Protein AF-A0A1B6FKD1-F1 (afdb_monomer_lite)

Sequence (137 aa):
LDMRKGMDVAWDLHGQYSTDIYTQEAVKLIRTHNTSRPLFLYLSHTAVHSGNPYNPLPAPDKDVAAFTNIEDFNRRKFAAMLSKLDGSVGQVMKALQDTGMVKNSIVIFTTDNGGPAAGFNLNAASNWPLRGVKNTL

Foldseek 3Di:
DPDDDVPHDPPVCPPPDQLVVLLVVLLVCLLPPDPVDDDDDDRDGPPPAQDDPVGGLDAPVVLLVVPPVDPDSLVSSNVSSVVSNVVSVVSNCVSCVVSVNNVPDDDDDDDPDFAQDPCRSNHHDDPPPDDDHPPDD

Radius of gyration: 16.83 Å; chains: 1; bounding box: 41×36×42 Å

InterPro domains:
  IPR000917 Sulfatase, N-terminal [PF00884] (15-118)
  IPR017850 Alkaline-phosphatase-like, core domain superfamily [G3DSA:3.40.720.10] (1-137)
  IPR017850 Alkaline-phosphatase-like, core domain superfamily [SSF53649] (3-136)
  IPR047115 Arylsulfatase B [PTHR10342] (1-137)

Organism: NCBI:txid1464854

Secondary structure (DSSP, 8-state):
---EETTEE-GGGTTS-HHHHHHHHHHHHHHH--TTS---------TTS--BTTBSS---HHHHTT-TT-SSHHHHHHHHHHHHHHHHHHHHHHHHHHTTGGGG-------SS---BTTGGG--B--TTSS--TT--

Structure (mmCIF, N/CA/C/O backbone):
data_AF-A0A1B6FKD1-F1
#
_entry.id   AF-A0A1B6FKD1-F1
#
loop_
_atom_site.group_PDB
_atom_site.id
_atom_site.type_symbol
_atom_site.label_atom_id
_atom_site.label_alt_id
_atom_site.label_comp_id
_atom_site.label_asym_id
_atom_site.label_entity_id
_atom_site.label_seq_id
_atom_site.pdbx_PDB_ins_code
_atom_site.Cartn_x
_atom_site.Cartn_y
_atom_site.Cartn_z
_atom_site.occupancy
_atom_site.B_iso_or_equiv
_atom_site.auth_seq_id
_atom_site.auth_comp_id
_atom_site.auth_asym_id
_atom_site.auth_atom_id
_atom_site.pdbx_PDB_model_num
ATOM 1 N N . LEU A 1 1 ? 17.154 -1.328 12.200 1.00 58.44 1 LEU A N 1
ATOM 2 C CA . LEU A 1 1 ? 15.704 -1.286 11.909 1.00 58.44 1 LEU A CA 1
ATOM 3 C C . LEU A 1 1 ? 15.116 -0.138 12.714 1.00 58.44 1 LEU A C 1
ATOM 5 O O . LEU A 1 1 ? 15.380 -0.094 13.905 1.00 58.44 1 LEU A O 1
ATOM 9 N N . ASP A 1 2 ? 14.387 0.778 12.076 1.00 81.00 2 ASP A N 1
ATOM 10 C CA . ASP A 1 2 ? 13.784 1.966 12.720 1.00 81.00 2 ASP A CA 1
ATOM 11 C C . ASP A 1 2 ? 12.258 1.814 12.913 1.00 81.00 2 ASP A C 1
ATOM 13 O O . ASP A 1 2 ? 11.504 2.779 12.936 1.00 81.00 2 ASP A O 1
ATOM 17 N N . MET A 1 3 ? 11.764 0.573 12.995 1.00 91.25 3 MET A N 1
ATOM 18 C CA . MET A 1 3 ? 10.343 0.314 13.238 1.00 91.25 3 MET A CA 1
ATOM 19 C C . MET A 1 3 ? 10.070 0.288 14.743 1.00 91.25 3 MET A C 1
ATOM 21 O O . MET A 1 3 ? 10.775 -0.387 15.499 1.00 91.25 3 MET A O 1
ATOM 25 N N . ARG A 1 4 ? 9.039 1.018 15.176 1.00 93.38 4 ARG A N 1
ATOM 26 C CA . ARG A 1 4 ? 8.682 1.184 16.588 1.00 93.38 4 ARG A CA 1
ATOM 27 C C . ARG A 1 4 ? 7.198 0.948 16.839 1.00 93.38 4 ARG A C 1
ATOM 29 O O . ARG A 1 4 ? 6.367 1.236 15.980 1.00 93.38 4 ARG A O 1
ATOM 36 N N . LYS A 1 5 ? 6.882 0.477 18.044 1.00 92.38 5 LYS A N 1
ATOM 37 C CA . LYS A 1 5 ? 5.536 0.491 18.633 1.00 92.38 5 LYS A CA 1
ATOM 38 C C . LYS A 1 5 ? 5.573 1.466 19.807 1.00 92.38 5 LYS A C 1
ATOM 40 O O . LYS A 1 5 ? 6.184 1.184 20.831 1.00 92.38 5 LYS A O 1
ATOM 45 N N . GLY A 1 6 ? 4.970 2.643 19.640 1.00 91.50 6 GLY A N 1
ATOM 46 C CA . GLY A 1 6 ? 5.169 3.742 20.587 1.00 91.50 6 GLY A CA 1
ATOM 47 C C . GLY A 1 6 ? 6.641 4.164 20.625 1.00 91.50 6 GLY A C 1
ATOM 48 O O . GLY A 1 6 ? 7.223 4.462 19.583 1.00 91.50 6 GLY A O 1
ATOM 49 N N . MET A 1 7 ? 7.241 4.168 21.814 1.00 94.06 7 MET A N 1
ATOM 50 C CA . MET A 1 7 ? 8.656 4.523 21.998 1.00 94.06 7 MET A CA 1
ATOM 51 C C . MET A 1 7 ? 9.601 3.317 21.902 1.00 94.06 7 MET A C 1
ATOM 53 O O . MET A 1 7 ? 10.816 3.501 21.812 1.00 94.06 7 MET A O 1
ATOM 57 N N . ASP A 1 8 ? 9.058 2.099 21.871 1.00 94.38 8 ASP A N 1
ATOM 58 C CA . ASP A 1 8 ? 9.839 0.869 21.899 1.00 94.38 8 ASP A CA 1
ATOM 59 C C . ASP A 1 8 ? 10.180 0.384 20.494 1.00 94.38 8 ASP A C 1
ATOM 61 O O . ASP A 1 8 ? 9.365 0.433 19.567 1.00 94.38 8 ASP A O 1
ATOM 65 N N . VAL A 1 9 ? 11.402 -0.121 20.334 1.00 94.88 9 VAL A N 1
ATOM 66 C CA . VAL A 1 9 ? 11.834 -0.752 19.084 1.00 94.88 9 VAL A CA 1
ATOM 67 C C . VAL A 1 9 ? 11.115 -2.089 18.919 1.00 94.88 9 VAL A C 1
ATOM 69 O O . VAL A 1 9 ? 11.171 -2.950 19.796 1.00 94.88 9 VAL A O 1
ATOM 72 N N . ALA A 1 10 ? 10.463 -2.279 17.773 1.00 94.62 10 ALA A N 1
ATOM 73 C CA . ALA A 1 10 ? 9.654 -3.460 17.490 1.00 94.62 10 ALA A CA 1
ATOM 74 C C . ALA A 1 10 ? 10.498 -4.583 16.861 1.00 94.62 10 ALA A C 1
ATOM 76 O O . ALA A 1 10 ? 10.406 -4.870 15.665 1.00 94.62 10 ALA A O 1
ATOM 77 N N . TRP A 1 11 ? 11.376 -5.196 17.660 1.00 93.06 11 TRP A N 1
ATOM 78 C CA . TRP A 1 11 ? 12.260 -6.283 17.210 1.00 93.06 11 TRP A CA 1
ATOM 79 C C . TRP A 1 11 ? 11.500 -7.530 16.737 1.00 93.06 11 TRP A C 1
ATOM 81 O O . TRP A 1 11 ? 11.968 -8.229 15.840 1.00 93.06 11 TRP A O 1
ATOM 91 N N . ASP A 1 12 ? 10.315 -7.771 17.301 1.00 93.94 12 ASP A N 1
ATOM 92 C CA . ASP A 1 12 ? 9.387 -8.855 16.953 1.00 93.94 12 ASP A CA 1
ATOM 93 C C . ASP A 1 12 ? 8.916 -8.804 15.491 1.00 93.94 12 ASP A C 1
ATOM 95 O O . ASP A 1 12 ? 8.501 -9.813 14.922 1.00 93.94 12 ASP A O 1
ATOM 99 N N . LEU A 1 13 ? 9.001 -7.630 14.867 1.00 94.06 13 LEU A N 1
ATOM 100 C CA . LEU A 1 13 ? 8.535 -7.389 13.507 1.00 94.06 13 LEU A CA 1
ATOM 101 C C . LEU A 1 13 ? 9.607 -7.598 12.430 1.00 94.06 13 LEU A C 1
ATOM 103 O O . LEU A 1 13 ? 9.324 -7.468 11.236 1.00 94.06 13 LEU A O 1
ATOM 107 N N . HIS A 1 14 ? 10.844 -7.916 12.812 1.00 92.06 14 HIS A N 1
ATOM 108 C CA . HIS A 1 14 ? 11.924 -8.105 11.850 1.00 92.06 14 HIS A CA 1
ATOM 109 C C . HIS A 1 14 ? 11.606 -9.239 10.856 1.00 92.06 14 HIS A C 1
ATOM 111 O O . HIS A 1 14 ? 11.211 -10.337 11.238 1.00 92.06 14 HIS A O 1
ATOM 117 N N . GLY A 1 15 ? 11.783 -8.960 9.561 1.00 91.06 15 GLY A N 1
ATOM 118 C CA . GLY A 1 15 ? 11.578 -9.918 8.470 1.00 91.06 15 GLY A CA 1
ATOM 119 C C . GLY A 1 15 ? 10.131 -10.007 7.985 1.00 91.06 15 GLY A C 1
ATOM 120 O O . GLY A 1 15 ? 9.870 -10.631 6.960 1.00 91.06 15 GLY A O 1
ATOM 121 N N . GLN A 1 16 ? 9.195 -9.353 8.674 1.00 94.00 16 GLN A N 1
ATOM 122 C CA . GLN A 1 16 ? 7.795 -9.315 8.271 1.00 94.00 16 GLN A CA 1
ATOM 123 C C . GLN A 1 16 ? 7.538 -8.228 7.215 1.00 94.00 16 GLN A C 1
ATOM 125 O O . GLN A 1 16 ? 8.238 -7.214 7.131 1.00 94.00 16 GLN A O 1
ATOM 130 N N . TYR A 1 17 ? 6.513 -8.434 6.387 1.00 95.62 17 TYR A N 1
ATOM 131 C CA . TYR A 1 17 ? 6.178 -7.505 5.312 1.00 95.62 17 TYR A CA 1
ATOM 132 C C . TYR A 1 17 ? 5.498 -6.249 5.865 1.00 95.62 17 TYR A C 1
ATOM 134 O O . TYR A 1 17 ? 4.396 -6.320 6.402 1.00 95.62 17 TYR A O 1
ATOM 142 N N . SER A 1 18 ? 6.136 -5.085 5.709 1.00 95.50 18 SER A N 1
ATOM 143 C CA . SER A 1 18 ? 5.676 -3.821 6.317 1.00 95.50 18 SER A CA 1
ATOM 144 C C . SER A 1 18 ? 4.222 -3.453 6.015 1.00 95.50 18 SER A C 1
ATOM 146 O O . SER A 1 18 ? 3.528 -2.969 6.905 1.00 95.50 18 SER A O 1
ATOM 148 N N . THR A 1 19 ? 3.731 -3.736 4.804 1.00 97.56 19 THR A N 1
ATOM 149 C CA . THR A 1 19 ? 2.319 -3.496 4.467 1.00 97.56 19 THR A CA 1
ATOM 150 C C . THR A 1 19 ? 1.398 -4.308 5.369 1.00 97.56 19 THR A C 1
ATOM 152 O O . THR A 1 19 ? 0.486 -3.728 5.942 1.00 97.56 19 THR A O 1
ATOM 155 N N . ASP A 1 20 ? 1.692 -5.595 5.577 1.00 97.94 20 ASP A N 1
ATOM 156 C CA . ASP A 1 20 ? 0.870 -6.481 6.408 1.00 97.94 20 ASP A CA 1
ATOM 157 C C . ASP A 1 20 ? 0.898 -6.055 7.881 1.00 97.94 20 ASP A C 1
ATOM 159 O O . ASP A 1 20 ? -0.141 -6.064 8.538 1.00 97.94 20 ASP A O 1
ATOM 163 N N . ILE A 1 21 ? 2.058 -5.621 8.383 1.00 97.38 21 ILE A N 1
ATOM 164 C CA . ILE A 1 21 ? 2.202 -5.077 9.742 1.00 97.38 21 ILE A CA 1
ATOM 165 C C . ILE A 1 21 ? 1.292 -3.858 9.923 1.00 97.38 21 ILE A C 1
ATOM 167 O O . ILE A 1 21 ? 0.496 -3.806 10.860 1.00 97.38 21 ILE A O 1
ATOM 171 N N . TYR A 1 22 ? 1.393 -2.874 9.023 1.00 97.94 22 TYR A N 1
ATOM 172 C CA . TYR A 1 22 ? 0.600 -1.649 9.109 1.00 97.94 22 TYR A CA 1
ATOM 173 C C . TYR A 1 22 ? -0.899 -1.935 9.004 1.00 97.94 22 TYR A C 1
ATOM 175 O O . TYR A 1 22 ? -1.679 -1.368 9.768 1.00 97.94 22 TYR A O 1
ATOM 183 N N . THR A 1 23 ? -1.303 -2.855 8.121 1.00 98.69 23 THR A N 1
ATOM 184 C CA . THR A 1 23 ? -2.698 -3.300 8.020 1.00 98.69 23 THR A CA 1
ATOM 185 C C . THR A 1 23 ? -3.188 -3.898 9.333 1.00 98.69 23 THR A C 1
ATOM 187 O O . THR A 1 23 ? -4.253 -3.523 9.818 1.00 98.69 23 THR A O 1
ATOM 190 N N . GLN A 1 24 ? -2.423 -4.821 9.921 1.00 98.44 24 GLN A N 1
ATOM 191 C CA . GLN A 1 24 ? -2.814 -5.516 11.146 1.00 98.44 24 GLN A CA 1
ATOM 192 C C . GLN A 1 24 ? -2.968 -4.549 12.321 1.00 98.44 24 GLN A C 1
ATOM 194 O O . GLN A 1 24 ? -3.965 -4.626 13.039 1.00 98.44 24 GLN A O 1
ATOM 199 N N . GLU A 1 25 ? -2.036 -3.608 12.493 1.00 97.88 25 GLU A N 1
ATOM 200 C CA . GLU A 1 25 ? -2.132 -2.598 13.552 1.00 97.88 25 GLU A CA 1
ATOM 201 C C . GLU A 1 25 ? -3.309 -1.639 13.319 1.00 97.88 25 GLU A C 1
ATOM 203 O O . GLU A 1 25 ? -4.061 -1.362 14.252 1.00 97.88 25 GLU A O 1
ATOM 208 N N . ALA A 1 26 ? -3.556 -1.200 12.079 1.00 98.62 26 ALA A N 1
ATOM 209 C CA . ALA A 1 26 ? -4.717 -0.370 11.751 1.00 98.62 26 ALA A CA 1
ATOM 210 C C . ALA A 1 26 ? -6.046 -1.088 12.045 1.00 98.62 26 ALA A C 1
ATOM 212 O O . ALA A 1 26 ? -6.927 -0.535 12.707 1.00 98.62 26 ALA A O 1
ATOM 213 N N . VAL A 1 27 ? -6.183 -2.344 11.607 1.00 98.88 27 VAL A N 1
ATOM 214 C CA . VAL A 1 27 ? -7.371 -3.173 11.862 1.00 98.88 27 VAL A CA 1
ATOM 215 C C . VAL A 1 27 ? -7.565 -3.405 13.358 1.00 98.88 27 VAL A C 1
ATOM 217 O O . VAL A 1 27 ? -8.692 -3.315 13.847 1.00 98.88 27 VAL A O 1
ATOM 220 N N . LYS A 1 28 ? -6.486 -3.683 14.097 1.00 98.56 28 LYS A N 1
ATOM 221 C CA . LYS A 1 28 ? -6.526 -3.838 15.553 1.00 98.56 28 LYS A CA 1
ATOM 222 C C . LYS A 1 28 ? -7.030 -2.562 16.218 1.00 98.56 28 LYS A C 1
ATOM 224 O O . LYS A 1 28 ? -7.990 -2.643 16.977 1.00 98.56 28 LYS A O 1
ATOM 229 N N . LEU A 1 29 ? -6.445 -1.408 15.885 1.00 98.38 29 LEU A N 1
ATOM 230 C CA . LEU A 1 29 ? -6.859 -0.109 16.418 1.00 98.38 29 LEU A CA 1
ATOM 231 C C . LEU A 1 29 ? -8.348 0.141 16.180 1.00 98.38 29 LEU A C 1
ATOM 233 O O . LEU A 1 29 ? -9.052 0.462 17.131 1.00 98.38 29 LEU A O 1
ATOM 237 N N . ILE A 1 30 ? -8.841 -0.083 14.957 1.00 98.62 30 ILE A N 1
ATOM 238 C CA . ILE A 1 30 ? -10.262 0.074 14.609 1.00 98.62 30 ILE A CA 1
ATOM 239 C C . ILE A 1 30 ? -11.148 -0.863 15.436 1.00 98.62 30 ILE A C 1
ATOM 241 O O . ILE A 1 30 ? -12.138 -0.423 16.014 1.00 98.62 30 ILE A O 1
ATOM 245 N N . ARG A 1 31 ? -10.795 -2.151 15.524 1.00 98.56 31 ARG A N 1
ATOM 246 C CA . ARG A 1 31 ? -11.592 -3.160 16.243 1.00 98.56 31 ARG A CA 1
ATOM 247 C C . ARG A 1 31 ? -11.653 -2.928 17.747 1.00 98.56 31 ARG A C 1
ATOM 249 O O . ARG A 1 31 ? -12.649 -3.285 18.365 1.00 98.56 31 ARG A O 1
ATOM 256 N N . THR A 1 32 ? -10.602 -2.363 18.335 1.00 98.31 32 THR A N 1
ATOM 257 C CA . THR A 1 32 ? -10.533 -2.093 19.779 1.00 98.31 32 THR A CA 1
ATOM 258 C C . THR A 1 32 ? -10.916 -0.660 20.149 1.00 98.31 32 THR A C 1
ATOM 260 O O . THR A 1 32 ? -10.843 -0.296 21.322 1.00 98.31 32 THR A O 1
ATOM 263 N N . HIS A 1 33 ? -11.274 0.180 19.173 1.00 98.38 33 HIS A N 1
ATOM 264 C CA . HIS A 1 33 ? -11.542 1.596 19.410 1.00 98.38 33 HIS A CA 1
ATOM 265 C C . HIS A 1 33 ? -12.831 1.805 20.211 1.00 98.38 33 HIS A C 1
ATOM 267 O O . HIS A 1 33 ? -13.872 1.223 19.913 1.00 98.38 33 HIS A O 1
ATOM 273 N N . ASN A 1 34 ? -12.786 2.699 21.201 1.00 97.50 34 ASN A N 1
ATOM 274 C CA . ASN A 1 34 ? -13.983 3.137 21.913 1.00 97.50 34 ASN A CA 1
ATOM 275 C C . ASN A 1 34 ? -14.772 4.125 21.043 1.00 97.50 34 ASN A C 1
ATOM 277 O O . ASN A 1 34 ? -14.409 5.299 20.934 1.00 97.50 34 ASN A O 1
ATOM 281 N N . THR A 1 35 ? -15.885 3.663 20.476 1.00 95.75 35 THR A N 1
ATOM 282 C CA . THR A 1 35 ? -16.719 4.420 19.532 1.00 95.75 35 THR A CA 1
ATOM 283 C C . THR A 1 35 ? -17.405 5.652 20.129 1.00 95.75 35 THR A C 1
ATOM 285 O O . THR A 1 35 ? -17.924 6.469 19.375 1.00 95.75 35 THR A O 1
ATOM 288 N N . SER A 1 36 ? -17.377 5.842 21.453 1.00 96.62 36 SER A N 1
ATOM 289 C CA . SER A 1 36 ? -17.834 7.084 22.096 1.00 96.62 36 SER A CA 1
ATOM 290 C C . SER A 1 36 ? -16.874 8.263 21.886 1.00 96.62 36 SER A C 1
ATOM 292 O O . SER A 1 36 ? -17.210 9.396 22.226 1.00 96.62 36 SER A O 1
ATOM 294 N N . ARG A 1 37 ? -15.667 8.027 21.352 1.00 97.75 37 ARG A N 1
ATOM 295 C CA . ARG A 1 37 ? -14.691 9.068 20.994 1.00 97.75 37 ARG A CA 1
ATOM 296 C C . ARG A 1 37 ? -14.405 9.029 19.489 1.00 97.75 37 ARG A C 1
ATOM 298 O O . ARG A 1 37 ? -14.342 7.938 18.925 1.00 97.75 37 ARG A O 1
ATOM 305 N N . PRO A 1 38 ? -14.174 10.176 18.826 1.00 97.94 38 PRO A N 1
ATOM 306 C CA . PRO A 1 38 ? -13.766 10.176 17.424 1.00 97.94 38 PRO A CA 1
ATOM 307 C C . PRO A 1 38 ? -12.392 9.510 17.251 1.00 97.94 38 PRO A C 1
ATOM 309 O O . PRO A 1 38 ? -11.515 9.649 18.108 1.00 97.94 38 PRO A O 1
ATOM 312 N N . LEU A 1 39 ? -12.212 8.794 16.139 1.00 98.25 39 LEU A N 1
ATOM 313 C CA . LEU A 1 39 ? -10.933 8.215 15.725 1.00 98.25 39 LEU A CA 1
ATOM 314 C C . LEU A 1 39 ? -10.309 9.092 14.638 1.00 98.25 39 LEU A C 1
ATOM 316 O O . LEU A 1 39 ? -10.947 9.375 13.627 1.00 98.25 39 LEU A O 1
ATOM 320 N N . PHE A 1 40 ? -9.043 9.452 14.821 1.00 98.44 40 PHE A N 1
ATOM 321 C CA . PHE A 1 40 ? -8.181 9.913 13.740 1.00 98.44 40 PHE A CA 1
ATOM 322 C C . PHE A 1 40 ? -7.111 8.851 13.498 1.00 98.44 40 PHE A C 1
ATOM 324 O O . PHE A 1 40 ? -6.358 8.514 14.412 1.00 98.44 40 PHE A O 1
ATOM 331 N N . LEU A 1 41 ? -7.064 8.315 12.280 1.00 98.44 41 LEU A N 1
ATOM 332 C CA . LEU A 1 41 ? -6.089 7.311 11.871 1.00 98.44 41 LEU A CA 1
ATOM 333 C C . LEU A 1 41 ? -5.365 7.801 10.620 1.00 98.44 41 LEU A C 1
ATOM 335 O O . LEU A 1 41 ? -5.972 7.945 9.562 1.00 98.44 41 LEU A O 1
ATOM 339 N N . TYR A 1 42 ? -4.059 8.016 10.750 1.00 98.50 42 TYR A N 1
ATOM 340 C CA . TYR A 1 42 ? -3.177 8.275 9.621 1.00 98.50 42 TYR A CA 1
ATOM 341 C C . TYR A 1 42 ? -2.385 7.008 9.303 1.00 98.50 42 TYR A C 1
ATOM 343 O O . TYR A 1 42 ? -1.532 6.585 10.083 1.00 98.50 42 TYR A O 1
ATOM 351 N N . LEU A 1 43 ? -2.705 6.386 8.169 1.00 98.44 43 LEU A N 1
ATOM 352 C CA . LEU A 1 43 ? -2.100 5.134 7.724 1.00 98.44 43 LEU A CA 1
ATOM 353 C C . LEU A 1 43 ? -1.207 5.386 6.506 1.00 98.44 43 LEU A C 1
ATOM 355 O O . LEU A 1 43 ? -1.637 5.273 5.360 1.00 98.44 43 LEU A O 1
ATOM 359 N N . SER A 1 44 ? 0.048 5.746 6.766 1.00 97.75 44 SER A N 1
ATOM 360 C CA . SER A 1 44 ? 1.059 6.004 5.739 1.00 97.75 44 SER A CA 1
ATOM 361 C C . SER A 1 44 ? 1.811 4.725 5.369 1.00 97.75 44 SER A C 1
ATOM 363 O O . SER A 1 44 ? 2.827 4.387 5.982 1.00 97.75 44 SER A O 1
ATOM 365 N N . HIS A 1 45 ? 1.313 3.992 4.375 1.00 97.62 45 HIS A N 1
ATOM 366 C CA . HIS A 1 45 ? 2.027 2.824 3.865 1.00 97.62 45 HIS A CA 1
ATOM 367 C C . HIS A 1 45 ? 3.369 3.211 3.225 1.00 97.62 45 HIS A C 1
ATOM 369 O O . HIS A 1 45 ? 3.493 4.239 2.567 1.00 97.62 45 HIS A O 1
ATOM 375 N N . THR A 1 46 ? 4.372 2.346 3.390 1.00 95.38 46 THR A N 1
ATOM 376 C CA . THR A 1 46 ? 5.647 2.428 2.657 1.00 95.38 46 THR A CA 1
ATOM 377 C C . THR A 1 46 ? 5.514 1.894 1.232 1.00 95.38 46 THR A C 1
ATOM 379 O O . THR A 1 46 ? 6.239 2.331 0.341 1.00 95.38 46 THR A O 1
ATOM 382 N N . ALA A 1 47 ? 4.589 0.958 0.993 1.00 96.94 47 ALA A N 1
ATOM 383 C CA . ALA A 1 47 ? 4.221 0.556 -0.357 1.00 96.94 47 ALA A CA 1
ATOM 384 C C . ALA A 1 47 ? 3.609 1.760 -1.101 1.00 96.94 47 ALA A C 1
ATOM 386 O O . ALA A 1 47 ? 2.791 2.480 -0.543 1.00 96.94 47 ALA A O 1
ATOM 387 N N . VAL A 1 48 ? 3.960 2.033 -2.356 1.00 97.00 48 VAL A N 1
ATOM 388 C CA . VAL A 1 48 ? 4.757 1.215 -3.296 1.00 97.00 48 VAL A CA 1
ATOM 389 C C . VAL A 1 48 ? 6.173 1.766 -3.534 1.00 97.00 48 VAL A C 1
ATOM 391 O O . VAL A 1 48 ? 6.730 1.646 -4.629 1.00 97.00 48 VAL A O 1
ATOM 394 N N . HIS A 1 49 ? 6.764 2.405 -2.521 1.00 97.06 49 HIS A N 1
ATOM 395 C CA . HIS A 1 49 ? 8.105 2.972 -2.620 1.00 97.06 49 HIS A CA 1
ATOM 396 C C . HIS A 1 49 ? 9.165 1.886 -2.829 1.00 97.06 49 HIS A C 1
ATOM 398 O O . HIS A 1 49 ? 9.040 0.765 -2.332 1.00 97.06 49 HIS A O 1
ATOM 404 N N . SER A 1 50 ? 10.248 2.242 -3.521 1.00 96.56 50 SER A N 1
ATOM 405 C CA . SER A 1 50 ? 11.403 1.360 -3.641 1.00 96.56 50 SER A CA 1
ATOM 406 C C . SER A 1 50 ? 12.003 1.053 -2.264 1.00 96.56 50 SER A C 1
ATOM 408 O O . SER A 1 50 ? 12.149 1.950 -1.433 1.00 96.56 50 SER A O 1
ATOM 410 N N . GLY A 1 51 ? 12.338 -0.212 -2.030 1.00 93.38 51 GLY A N 1
ATOM 411 C CA . GLY A 1 51 ? 12.978 -0.710 -0.820 1.00 93.38 51 GLY A CA 1
ATOM 412 C C . GLY A 1 51 ? 14.478 -0.417 -0.796 1.00 93.38 51 GLY A C 1
ATOM 413 O O . GLY A 1 51 ? 14.908 0.732 -0.843 1.00 93.38 51 GLY A O 1
ATOM 414 N N . ASN A 1 52 ? 15.293 -1.467 -0.695 1.00 90.56 52 ASN A N 1
ATOM 415 C CA . ASN A 1 52 ? 16.752 -1.342 -0.656 1.00 90.56 52 ASN A CA 1
ATOM 416 C C . ASN A 1 52 ? 17.383 -1.653 -2.033 1.00 90.56 52 ASN A C 1
ATOM 418 O O . ASN A 1 52 ? 16.722 -2.266 -2.870 1.00 90.56 52 ASN A O 1
ATOM 422 N N . PRO A 1 53 ? 18.659 -1.292 -2.277 1.00 90.62 53 PRO A N 1
ATOM 423 C CA . PRO A 1 53 ? 19.307 -1.498 -3.579 1.00 90.62 53 PRO A CA 1
ATOM 424 C C . PRO A 1 53 ? 19.381 -2.959 -4.053 1.00 90.62 53 PRO A C 1
ATOM 426 O O . PRO A 1 53 ? 19.495 -3.203 -5.249 1.00 90.62 53 PRO A O 1
ATOM 429 N N . TYR A 1 54 ? 19.312 -3.929 -3.137 1.00 92.00 54 TYR A N 1
ATOM 430 C CA . TYR A 1 54 ? 19.406 -5.361 -3.442 1.00 92.00 54 TYR A CA 1
ATOM 431 C C . TYR A 1 54 ? 18.038 -6.001 -3.721 1.00 92.00 54 TYR A C 1
ATOM 433 O O . TYR A 1 54 ? 17.945 -6.997 -4.433 1.00 92.00 54 TYR A O 1
ATOM 441 N N . ASN A 1 55 ? 16.966 -5.429 -3.171 1.00 93.06 55 ASN A N 1
ATOM 442 C CA . ASN A 1 55 ? 15.586 -5.812 -3.441 1.00 93.06 55 ASN A CA 1
ATOM 443 C C . ASN A 1 55 ? 14.716 -4.546 -3.512 1.00 93.06 55 ASN A C 1
ATOM 445 O O . ASN A 1 55 ? 14.062 -4.191 -2.524 1.00 93.06 55 ASN A O 1
ATOM 449 N N . PRO A 1 56 ? 14.739 -3.831 -4.652 1.00 95.75 56 PRO A N 1
ATOM 450 C CA . PRO A 1 56 ? 14.114 -2.518 -4.763 1.00 95.75 56 PRO A CA 1
ATOM 451 C C . PRO A 1 56 ? 12.589 -2.592 -4.787 1.00 95.75 56 PRO A C 1
ATOM 453 O O . PRO A 1 56 ? 11.940 -1.662 -4.335 1.00 95.75 56 PRO A O 1
ATOM 456 N N . LEU A 1 57 ? 11.996 -3.695 -5.241 1.00 97.25 57 LEU A N 1
ATOM 457 C CA . LEU A 1 57 ? 10.543 -3.887 -5.255 1.00 97.25 57 LEU A CA 1
ATOM 458 C C . LEU A 1 57 ? 10.183 -5.148 -4.457 1.00 97.25 57 LEU A C 1
ATOM 460 O O . LEU A 1 57 ? 9.865 -6.182 -5.051 1.00 97.25 57 LEU A O 1
ATOM 464 N N . PRO A 1 58 ? 10.303 -5.111 -3.116 1.00 95.44 58 PRO A N 1
ATOM 465 C CA . PRO A 1 58 ? 10.020 -6.268 -2.288 1.00 95.44 58 PRO A CA 1
ATOM 466 C C . PRO A 1 58 ? 8.511 -6.537 -2.267 1.00 95.44 58 PRO A C 1
ATOM 468 O O . PRO A 1 58 ? 7.718 -5.723 -1.789 1.00 95.44 58 PRO A O 1
ATOM 471 N N . ALA A 1 59 ? 8.121 -7.718 -2.730 1.00 95.88 59 ALA A N 1
ATOM 472 C CA . ALA A 1 59 ? 6.789 -8.288 -2.574 1.00 95.88 59 ALA A CA 1
ATOM 473 C C . ALA A 1 59 ? 6.930 -9.793 -2.308 1.00 95.88 59 ALA A C 1
ATOM 475 O O . ALA A 1 59 ? 7.931 -10.374 -2.736 1.00 95.88 59 ALA A O 1
ATOM 476 N N . PRO A 1 60 ? 5.978 -10.438 -1.613 1.00 95.38 60 PRO A N 1
ATOM 477 C CA . PRO A 1 60 ? 6.034 -11.882 -1.428 1.00 95.38 60 PRO A CA 1
ATOM 478 C C . PRO A 1 60 ? 5.929 -12.610 -2.775 1.00 95.38 60 PRO A C 1
ATOM 480 O O . PRO A 1 60 ? 5.104 -12.256 -3.618 1.00 95.38 60 PRO A O 1
ATOM 483 N N . ASP A 1 61 ? 6.732 -13.656 -2.968 1.00 95.62 61 ASP A N 1
ATOM 484 C CA . ASP A 1 61 ? 6.865 -14.327 -4.271 1.00 95.62 61 ASP A CA 1
ATOM 485 C C . ASP A 1 61 ? 5.537 -14.874 -4.808 1.00 95.62 61 ASP A C 1
ATOM 487 O O . ASP A 1 61 ? 5.267 -14.794 -6.006 1.00 95.62 61 ASP A O 1
ATOM 491 N N . LYS A 1 62 ? 4.666 -15.363 -3.915 1.00 96.25 62 LYS A N 1
ATOM 492 C CA . LYS A 1 62 ? 3.317 -15.830 -4.271 1.00 96.25 62 LYS A CA 1
ATOM 493 C C . LYS A 1 62 ? 2.461 -14.732 -4.913 1.00 96.25 62 LYS A C 1
ATOM 495 O O . LYS A 1 62 ? 1.676 -15.021 -5.808 1.00 96.25 62 LYS A O 1
ATOM 500 N N . ASP A 1 63 ? 2.617 -13.489 -4.459 1.00 97.31 63 ASP A N 1
ATOM 501 C CA . ASP A 1 63 ? 1.835 -12.352 -4.935 1.00 97.31 63 ASP A CA 1
ATOM 502 C C . ASP A 1 63 ? 2.399 -11.874 -6.279 1.00 97.31 63 ASP A C 1
ATOM 504 O O . ASP A 1 63 ? 1.643 -11.555 -7.189 1.00 97.31 63 ASP A O 1
ATOM 508 N N . VAL A 1 64 ? 3.725 -11.924 -6.463 1.00 97.88 64 VAL A N 1
ATOM 509 C CA . VAL A 1 64 ? 4.376 -11.669 -7.764 1.00 97.88 64 VAL A CA 1
ATOM 510 C C . VAL A 1 64 ? 3.952 -12.706 -8.806 1.00 97.88 64 VAL A C 1
ATOM 512 O O . VAL A 1 64 ? 3.674 -12.354 -9.955 1.00 97.88 64 VAL A O 1
ATOM 515 N N . ALA A 1 65 ? 3.862 -13.976 -8.405 1.00 97.06 65 ALA A N 1
ATOM 516 C CA . ALA A 1 65 ? 3.463 -15.081 -9.271 1.00 97.06 65 ALA A CA 1
ATOM 517 C C . ALA A 1 65 ? 2.015 -14.973 -9.779 1.00 97.06 65 ALA A C 1
ATOM 519 O O . ALA A 1 65 ? 1.684 -15.618 -10.769 1.00 97.06 65 ALA A O 1
ATOM 520 N N . ALA A 1 66 ? 1.165 -14.144 -9.163 1.00 96.94 66 ALA A N 1
ATOM 521 C CA . ALA A 1 66 ? -0.202 -13.911 -9.630 1.00 96.94 66 ALA A CA 1
ATOM 522 C C . ALA A 1 66 ? -0.273 -13.045 -10.906 1.00 96.94 66 ALA A C 1
ATOM 524 O O . ALA A 1 66 ? -1.266 -13.097 -11.627 1.00 96.94 66 ALA A O 1
ATOM 525 N N . PHE A 1 67 ? 0.776 -12.277 -11.220 1.00 97.56 67 PHE A N 1
ATOM 526 C CA . PHE A 1 67 ? 0.808 -11.332 -12.346 1.00 97.56 67 PHE A CA 1
ATOM 527 C C . PHE A 1 67 ? 1.533 -11.897 -13.577 1.00 97.56 67 PHE A C 1
ATOM 529 O O . PHE A 1 67 ? 2.356 -11.224 -14.198 1.00 97.56 67 PHE A O 1
ATOM 536 N N . THR A 1 68 ? 1.265 -13.154 -13.942 1.00 95.94 68 THR A N 1
ATOM 537 C CA . THR A 1 68 ? 1.946 -13.835 -15.066 1.00 95.94 68 THR A CA 1
ATOM 538 C C . THR A 1 68 ? 1.726 -13.163 -16.421 1.00 95.94 68 THR A C 1
ATOM 540 O O . THR A 1 68 ? 2.565 -13.299 -17.309 1.00 95.94 68 THR A O 1
ATOM 543 N N . ASN A 1 69 ? 0.634 -12.413 -16.565 1.00 97.25 69 ASN A N 1
ATOM 544 C CA . ASN A 1 69 ? 0.250 -11.676 -17.766 1.00 97.25 69 ASN A CA 1
ATOM 545 C C . ASN A 1 69 ? 1.057 -10.387 -18.010 1.00 97.25 69 ASN A C 1
ATOM 547 O O . ASN A 1 69 ? 0.944 -9.800 -19.081 1.00 97.25 69 ASN A O 1
ATOM 551 N N . ILE A 1 70 ? 1.839 -9.914 -17.038 1.00 98.00 70 ILE A N 1
ATOM 552 C CA . ILE A 1 70 ? 2.700 -8.736 -17.200 1.00 98.00 70 ILE A CA 1
ATOM 553 C C . ILE A 1 70 ? 4.078 -9.228 -17.633 1.00 98.00 70 ILE A C 1
ATOM 555 O O . ILE A 1 70 ? 4.730 -9.908 -16.862 1.00 98.00 70 ILE A O 1
ATOM 559 N N . GLU A 1 71 ? 4.573 -8.919 -18.826 1.00 97.38 71 GLU A N 1
ATOM 560 C CA . GLU A 1 71 ? 5.876 -9.450 -19.274 1.00 97.38 71 GLU A CA 1
ATOM 561 C C . GLU A 1 71 ? 7.055 -8.941 -18.429 1.00 97.38 71 GLU A C 1
ATOM 563 O O . GLU A 1 71 ? 7.869 -9.738 -17.962 1.00 97.38 71 GLU A O 1
ATOM 568 N N . ASP A 1 72 ? 7.105 -7.634 -18.159 1.00 97.19 72 ASP A N 1
ATOM 569 C CA . ASP A 1 72 ? 8.181 -7.021 -17.379 1.00 97.19 72 ASP A CA 1
ATOM 570 C C . ASP A 1 72 ? 8.149 -7.462 -15.906 1.00 97.19 72 ASP A C 1
ATOM 572 O O . ASP A 1 72 ? 7.189 -7.222 -15.165 1.00 97.19 72 ASP A O 1
ATOM 576 N N . PHE A 1 73 ? 9.227 -8.105 -15.457 1.00 96.19 73 PHE A N 1
ATOM 577 C CA . PHE A 1 73 ? 9.295 -8.694 -14.121 1.00 96.19 73 PHE A CA 1
ATOM 578 C C . PHE A 1 73 ? 9.282 -7.648 -12.996 1.00 96.19 73 PHE A C 1
ATOM 580 O O . PHE A 1 73 ? 8.6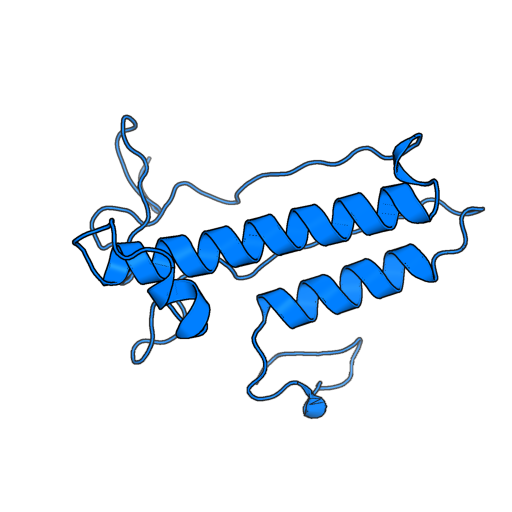81 -7.877 -11.943 1.00 96.19 73 PHE A O 1
ATOM 587 N N . ASN A 1 74 ? 9.886 -6.475 -13.206 1.00 96.69 74 ASN A N 1
ATOM 588 C CA . ASN A 1 74 ? 9.843 -5.400 -12.213 1.00 96.69 74 ASN A CA 1
ATOM 589 C C . ASN A 1 74 ? 8.428 -4.828 -12.085 1.00 96.69 74 ASN A C 1
ATOM 591 O O . ASN A 1 74 ? 7.965 -4.548 -10.979 1.00 96.69 74 ASN A O 1
ATOM 595 N N . ARG A 1 75 ? 7.689 -4.741 -13.191 1.00 97.75 75 ARG A N 1
ATOM 596 C CA . ARG A 1 75 ? 6.284 -4.352 -13.200 1.00 97.75 75 ARG A CA 1
ATOM 597 C C . ARG A 1 75 ? 5.399 -5.393 -12.522 1.00 97.75 75 ARG A C 1
ATOM 599 O O . ARG A 1 75 ? 4.477 -4.982 -11.822 1.00 97.75 75 ARG A O 1
ATOM 606 N N . ARG A 1 76 ? 5.695 -6.699 -12.628 1.00 98.06 76 ARG A N 1
ATOM 607 C CA . ARG A 1 76 ? 5.030 -7.737 -11.804 1.00 98.06 76 ARG A CA 1
ATOM 608 C C . ARG A 1 76 ? 5.237 -7.483 -10.319 1.00 98.06 76 ARG A C 1
ATOM 610 O O . ARG A 1 76 ? 4.275 -7.479 -9.559 1.00 98.06 76 ARG A O 1
ATOM 617 N N . LYS A 1 77 ? 6.485 -7.239 -9.905 1.00 98.00 77 LYS A N 1
ATOM 618 C CA . LYS A 1 77 ? 6.811 -6.943 -8.503 1.00 98.00 77 LYS A CA 1
ATOM 619 C C . LYS A 1 77 ? 6.083 -5.698 -8.005 1.00 98.00 77 LYS A C 1
ATOM 621 O O . LYS A 1 77 ? 5.452 -5.745 -6.954 1.00 98.00 77 LYS A O 1
ATOM 626 N N . PHE A 1 78 ? 6.098 -4.617 -8.782 1.00 98.25 78 PHE A N 1
ATOM 627 C CA . PHE A 1 78 ? 5.346 -3.403 -8.464 1.00 98.25 78 PHE A CA 1
ATOM 628 C C . PHE A 1 78 ? 3.838 -3.669 -8.356 1.00 98.25 78 PHE A C 1
ATOM 630 O O . PHE A 1 78 ? 3.209 -3.226 -7.398 1.00 98.25 78 PHE A O 1
ATOM 637 N N . ALA A 1 79 ? 3.256 -4.421 -9.297 1.00 98.38 79 ALA A N 1
ATOM 638 C CA . ALA A 1 79 ? 1.842 -4.788 -9.267 1.00 98.38 79 ALA A CA 1
ATOM 639 C C . ALA A 1 79 ? 1.489 -5.615 -8.020 1.00 98.38 79 ALA A C 1
ATOM 641 O O . ALA A 1 79 ? 0.458 -5.366 -7.400 1.00 98.38 79 ALA A O 1
ATOM 642 N N . ALA A 1 80 ? 2.373 -6.518 -7.592 1.00 98.50 80 ALA A N 1
ATOM 643 C CA . ALA A 1 80 ? 2.208 -7.269 -6.352 1.00 98.50 80 ALA A CA 1
ATOM 644 C C . ALA A 1 80 ? 2.250 -6.369 -5.109 1.00 98.50 80 ALA A C 1
ATOM 646 O O . ALA A 1 80 ? 1.376 -6.478 -4.252 1.00 98.50 80 ALA A O 1
ATOM 647 N N . MET A 1 81 ? 3.198 -5.428 -5.028 1.00 98.50 81 MET A N 1
ATOM 648 C CA . MET A 1 81 ? 3.227 -4.433 -3.943 1.00 98.50 81 MET A CA 1
ATOM 649 C C . MET A 1 81 ? 1.941 -3.598 -3.909 1.00 98.50 81 MET A C 1
ATOM 651 O O . MET A 1 81 ? 1.364 -3.387 -2.843 1.00 98.50 81 MET A O 1
ATOM 655 N N . LEU A 1 82 ? 1.477 -3.148 -5.078 1.00 98.38 82 LEU A N 1
ATOM 656 C CA . LEU A 1 82 ? 0.256 -2.358 -5.212 1.00 98.38 82 LEU A CA 1
ATOM 657 C C . LEU A 1 82 ? -0.987 -3.163 -4.819 1.00 98.38 82 LEU A C 1
ATOM 659 O O . LEU A 1 82 ? -1.844 -2.654 -4.108 1.00 98.38 82 LEU A O 1
ATOM 663 N N . SER A 1 83 ? -1.066 -4.430 -5.220 1.00 98.50 83 SER A N 1
ATOM 664 C CA . SER A 1 83 ? -2.167 -5.320 -4.850 1.00 98.50 83 SER A CA 1
ATOM 665 C C . SER A 1 83 ? -2.191 -5.616 -3.350 1.00 98.50 83 SER A C 1
ATOM 667 O O . SER A 1 83 ? -3.261 -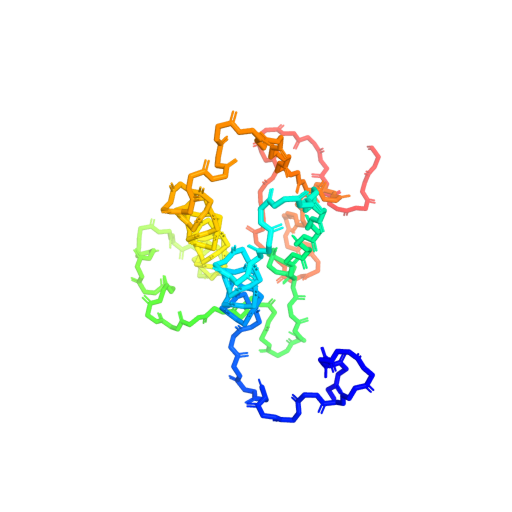5.659 -2.748 1.00 98.50 83 SER A O 1
ATOM 669 N N . LYS A 1 84 ? -1.025 -5.736 -2.703 1.00 98.50 84 LYS A N 1
ATOM 670 C CA . LYS A 1 84 ? -0.936 -5.845 -1.241 1.00 98.50 84 LYS A CA 1
ATOM 671 C C . LYS A 1 84 ? -1.416 -4.575 -0.536 1.00 98.50 84 LYS A C 1
ATOM 673 O O . LYS A 1 84 ? -2.111 -4.680 0.473 1.00 98.50 84 LYS A O 1
ATOM 678 N N . LEU A 1 85 ? -1.084 -3.396 -1.067 1.00 98.62 85 LEU A N 1
ATOM 679 C CA . LEU A 1 85 ? -1.607 -2.120 -0.572 1.00 98.62 85 LEU A CA 1
ATOM 680 C C . LEU A 1 85 ? -3.133 -2.038 -0.733 1.00 98.62 85 LEU A C 1
ATOM 682 O O . LEU A 1 85 ? -3.825 -1.698 0.222 1.00 98.62 85 LEU A O 1
ATOM 686 N N . ASP A 1 86 ? -3.670 -2.405 -1.894 1.00 98.75 86 ASP A N 1
ATOM 687 C CA . ASP A 1 86 ? -5.119 -2.452 -2.131 1.00 98.75 86 ASP A CA 1
ATOM 688 C C . ASP A 1 86 ? -5.825 -3.430 -1.172 1.00 98.75 86 ASP A C 1
ATOM 690 O O . ASP A 1 86 ? -6.802 -3.081 -0.506 1.00 98.75 86 ASP A O 1
ATOM 694 N N . GLY A 1 87 ? -5.251 -4.618 -0.968 1.00 98.69 87 GLY A N 1
ATOM 695 C CA . GLY A 1 87 ? -5.730 -5.577 0.027 1.00 98.69 87 GLY A CA 1
ATOM 696 C C . GLY A 1 87 ? -5.681 -5.047 1.467 1.00 98.69 87 GLY A C 1
ATOM 697 O O . GLY A 1 87 ? -6.535 -5.408 2.282 1.00 98.69 87 GLY A O 1
ATOM 698 N N . SER A 1 88 ? -4.721 -4.177 1.801 1.00 98.81 88 SER A N 1
ATOM 699 C CA . SER A 1 88 ? -4.700 -3.451 3.080 1.00 98.81 88 SER A CA 1
ATOM 700 C C 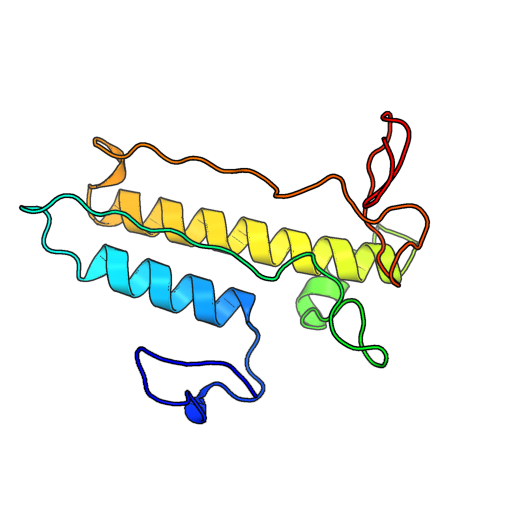. SER A 1 88 ? -5.900 -2.513 3.202 1.00 98.81 88 SER A C 1
ATOM 702 O O . SER A 1 88 ? -6.629 -2.574 4.195 1.00 98.81 88 SER A O 1
ATOM 704 N N . VAL A 1 89 ? -6.153 -1.698 2.171 1.00 98.75 89 VAL A N 1
ATOM 705 C CA . VAL A 1 89 ? -7.306 -0.784 2.121 1.00 98.75 89 VAL A CA 1
ATOM 706 C C . VAL A 1 89 ? -8.608 -1.564 2.300 1.00 98.75 89 VAL A C 1
ATOM 708 O O . VAL A 1 89 ? -9.430 -1.198 3.142 1.00 98.75 89 VAL A O 1
ATOM 711 N N . GLY A 1 90 ? -8.769 -2.686 1.594 1.00 98.81 90 GLY A N 1
ATOM 712 C CA . GLY A 1 90 ? -9.931 -3.563 1.736 1.00 98.81 90 GLY A CA 1
ATOM 713 C C . GLY A 1 90 ? -10.129 -4.074 3.168 1.00 98.81 90 GLY A C 1
ATOM 714 O O . GLY A 1 90 ? -11.243 -4.034 3.692 1.00 98.81 90 GLY A O 1
ATOM 715 N N . GLN A 1 91 ? -9.058 -4.500 3.842 1.00 98.88 91 GLN A N 1
ATOM 716 C CA . GLN A 1 91 ? -9.122 -4.963 5.234 1.00 98.88 91 GLN A CA 1
ATOM 717 C C . GLN A 1 91 ? -9.471 -3.844 6.222 1.00 98.88 91 GLN A C 1
ATOM 719 O O . GLN A 1 91 ? -10.262 -4.068 7.138 1.00 98.88 91 GLN A O 1
ATOM 724 N N . VAL A 1 92 ? -8.928 -2.641 6.029 1.00 98.81 92 VAL A N 1
ATOM 725 C CA . VAL A 1 92 ? -9.248 -1.462 6.850 1.00 98.81 92 VAL A CA 1
ATOM 726 C C . VAL A 1 92 ? -10.714 -1.064 6.676 1.00 98.81 92 VAL A C 1
ATOM 728 O O . VAL A 1 92 ? -11.429 -0.897 7.666 1.00 98.81 92 VAL A O 1
ATOM 731 N N . MET A 1 93 ? -11.196 -0.987 5.433 1.00 98.81 93 MET A N 1
ATOM 732 C CA . MET A 1 93 ? -12.600 -0.685 5.139 1.00 98.81 93 MET A CA 1
ATOM 733 C C . MET A 1 93 ? -13.538 -1.747 5.708 1.00 98.81 93 MET A C 1
ATOM 735 O O . MET A 1 93 ? -14.560 -1.409 6.307 1.00 98.81 93 MET A O 1
ATOM 739 N N . LYS A 1 94 ? -13.168 -3.027 5.595 1.00 98.81 94 LYS A N 1
ATOM 740 C CA . LYS A 1 94 ? -13.920 -4.120 6.207 1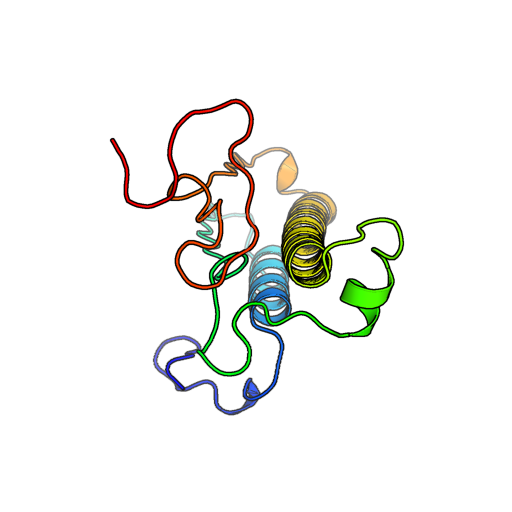.00 98.81 94 LYS A CA 1
ATOM 741 C C . LYS A 1 94 ? -13.948 -4.012 7.731 1.00 98.81 94 LYS A C 1
ATOM 743 O O . LYS A 1 94 ? -15.004 -4.198 8.321 1.00 98.81 94 LYS A O 1
ATOM 748 N N . ALA A 1 95 ? -12.834 -3.666 8.375 1.00 98.75 95 ALA A N 1
ATOM 749 C CA . ALA A 1 95 ? -12.810 -3.457 9.820 1.00 98.75 95 ALA A CA 1
ATOM 750 C C . ALA A 1 95 ? -13.750 -2.318 10.246 1.00 98.75 95 ALA A C 1
ATOM 752 O O . ALA A 1 95 ? -14.519 -2.507 11.182 1.00 98.75 95 ALA A O 1
ATOM 753 N N . LEU A 1 96 ? -13.751 -1.185 9.529 1.00 98.62 96 LEU A N 1
ATOM 754 C CA . LEU A 1 96 ? -14.688 -0.078 9.773 1.00 98.62 96 LEU A CA 1
ATOM 755 C C . LEU A 1 96 ? -16.150 -0.491 9.561 1.00 98.62 96 LEU A C 1
ATOM 757 O O . LEU A 1 96 ? -17.039 -0.011 10.265 1.00 98.62 96 LEU A O 1
ATOM 761 N N . GLN A 1 97 ? -16.419 -1.343 8.572 1.00 98.50 97 GLN A N 1
ATOM 762 C CA . GLN A 1 97 ? -17.761 -1.852 8.303 1.00 98.50 97 GLN A CA 1
ATOM 763 C C . GLN A 1 97 ? -18.231 -2.798 9.412 1.00 98.50 97 GLN A C 1
ATOM 765 O O . GLN A 1 97 ? -19.330 -2.616 9.935 1.00 98.50 97 GLN A O 1
ATOM 770 N N . ASP A 1 98 ? -17.394 -3.764 9.791 1.00 98.38 98 ASP A N 1
ATOM 771 C CA . ASP A 1 98 ? -17.700 -4.783 10.797 1.00 98.38 98 ASP A CA 1
ATOM 772 C C . ASP A 1 98 ? -17.913 -4.167 12.193 1.00 98.38 98 ASP A C 1
ATOM 774 O O . ASP A 1 98 ? -18.719 -4.674 12.970 1.00 98.38 98 ASP A O 1
ATOM 778 N N . THR A 1 99 ? -17.242 -3.053 12.512 1.00 97.81 99 THR A N 1
ATOM 779 C CA . THR A 1 99 ? -17.450 -2.297 13.763 1.00 97.81 99 THR A CA 1
ATOM 780 C C . THR A 1 99 ? -18.562 -1.246 13.670 1.00 97.81 99 THR A C 1
ATOM 782 O O . THR A 1 99 ? -18.817 -0.527 14.634 1.00 97.81 99 THR A O 1
ATOM 785 N N . GLY A 1 100 ? -19.222 -1.109 12.515 1.00 97.81 100 GLY A N 1
ATOM 786 C CA . GLY A 1 100 ? -20.274 -0.114 12.277 1.00 97.81 100 GLY A CA 1
ATOM 787 C C . GLY A 1 100 ? -19.782 1.335 12.138 1.00 97.81 100 GLY A C 1
ATOM 788 O O . GLY A 1 100 ? -20.599 2.234 11.931 1.00 97.81 100 GLY A O 1
ATOM 789 N N . MET A 1 101 ? -18.469 1.575 12.196 1.00 98.06 101 MET A N 1
ATOM 790 C CA . MET A 1 101 ? -17.851 2.906 12.134 1.00 98.06 101 MET A CA 1
ATOM 791 C C . MET A 1 101 ? -17.923 3.543 10.741 1.00 98.06 101 MET A C 1
ATOM 793 O O . MET A 1 101 ? -17.909 4.770 10.626 1.00 98.06 101 MET A O 1
ATOM 797 N N . VAL A 1 102 ? -18.043 2.740 9.676 1.00 97.44 102 VAL A N 1
ATOM 798 C CA . VAL A 1 102 ? -18.014 3.230 8.284 1.00 97.44 102 VAL A CA 1
ATOM 799 C C . VAL A 1 102 ? -19.088 4.286 7.990 1.00 97.44 102 VAL A C 1
ATOM 801 O O . VAL A 1 102 ? -18.850 5.201 7.212 1.00 97.44 102 VAL A O 1
ATOM 804 N N . LYS A 1 103 ? -20.252 4.210 8.653 1.00 97.00 103 LYS A N 1
ATOM 805 C CA . LYS A 1 103 ? -21.386 5.131 8.443 1.00 97.00 103 LYS A CA 1
ATOM 806 C C . LYS A 1 103 ? -21.112 6.562 8.914 1.00 97.00 103 LYS A C 1
ATOM 808 O O . LYS A 1 103 ? -21.814 7.474 8.494 1.00 97.00 103 LYS A O 1
ATOM 813 N N . ASN A 1 104 ? -20.132 6.743 9.797 1.00 97.62 104 ASN A N 1
ATOM 814 C CA . ASN A 1 104 ? -19.750 8.034 10.367 1.00 97.62 104 ASN A CA 1
ATOM 815 C C . ASN A 1 104 ? -18.236 8.268 10.241 1.00 97.62 104 ASN A C 1
ATOM 817 O O . ASN A 1 104 ? -17.590 8.762 11.162 1.00 97.62 104 ASN A O 1
ATOM 821 N N . SER A 1 105 ? -17.654 7.841 9.120 1.00 98.12 105 SER A N 1
ATOM 822 C CA . SER A 1 105 ? -16.231 8.004 8.825 1.00 98.12 105 SER A CA 1
ATOM 823 C C . SER A 1 105 ? -16.050 8.766 7.519 1.00 98.12 105 SER A C 1
ATOM 825 O O . SER A 1 105 ? -16.741 8.501 6.538 1.00 98.12 105 SER A O 1
ATOM 827 N N . ILE A 1 106 ? -15.075 9.674 7.489 1.00 98.44 106 ILE A N 1
ATOM 828 C CA . ILE A 1 106 ? -14.538 10.236 6.248 1.00 98.44 106 ILE A CA 1
ATOM 829 C C . ILE A 1 106 ? -13.233 9.502 5.965 1.00 98.44 106 ILE A C 1
ATOM 831 O O . ILE A 1 106 ? -12.313 9.538 6.781 1.00 98.44 106 ILE A O 1
ATOM 835 N N . VAL A 1 107 ? -13.161 8.831 4.818 1.00 98.31 107 VAL A N 1
ATOM 836 C CA . VAL A 1 107 ? -11.968 8.099 4.387 1.00 98.31 107 VAL A CA 1
ATOM 837 C C . VAL A 1 107 ? -11.363 8.819 3.193 1.00 98.31 107 VAL A C 1
ATOM 839 O O . VAL A 1 107 ? -12.029 9.018 2.180 1.00 98.31 107 VAL A O 1
ATOM 842 N N . ILE A 1 108 ? -10.096 9.209 3.324 1.00 98.56 108 ILE A N 1
ATOM 843 C CA . ILE A 1 108 ? -9.323 9.853 2.263 1.00 98.56 108 ILE A CA 1
ATOM 844 C C . ILE A 1 108 ? -8.211 8.894 1.862 1.00 98.56 108 ILE A C 1
ATOM 846 O O . ILE A 1 108 ? -7.390 8.506 2.692 1.00 98.56 108 ILE A O 1
ATOM 850 N N . PHE A 1 109 ? -8.180 8.535 0.583 1.00 98.44 109 PHE A N 1
ATOM 851 C CA . PHE A 1 109 ? -7.085 7.790 -0.021 1.00 98.44 109 PHE A CA 1
ATOM 852 C C . PHE A 1 109 ? -6.367 8.700 -1.013 1.00 98.44 109 PHE A C 1
ATOM 854 O O . PHE A 1 109 ? -6.991 9.253 -1.917 1.00 98.44 109 PHE A O 1
ATOM 861 N N . THR A 1 110 ? -5.064 8.886 -0.823 1.00 98.25 110 THR A N 1
ATOM 862 C CA . THR A 1 110 ? -4.238 9.748 -1.671 1.00 98.25 110 THR A CA 1
ATOM 863 C C . THR A 1 110 ? -2.811 9.218 -1.739 1.00 98.25 110 THR A C 1
ATOM 865 O O . THR A 1 110 ? -2.405 8.387 -0.928 1.00 98.25 110 THR A O 1
ATOM 868 N N . THR A 1 111 ? -2.048 9.726 -2.701 1.00 97.69 111 THR A N 1
ATOM 869 C CA . THR A 1 111 ? -0.601 9.528 -2.810 1.00 97.69 111 THR A CA 1
ATOM 870 C C . THR A 1 111 ? 0.137 10.827 -2.473 1.00 97.69 111 THR A C 1
ATOM 872 O O . THR A 1 111 ? -0.454 11.907 -2.533 1.00 97.69 111 THR A O 1
ATOM 875 N N . ASP A 1 112 ? 1.406 10.729 -2.081 1.00 97.50 112 ASP A N 1
ATOM 876 C CA . ASP A 1 112 ? 2.258 11.858 -1.692 1.00 97.50 112 ASP A CA 1
ATOM 877 C C . ASP A 1 112 ? 3.001 12.496 -2.884 1.00 97.50 112 ASP A C 1
ATOM 879 O O . ASP A 1 112 ? 3.485 13.621 -2.776 1.00 97.50 112 ASP A O 1
ATOM 883 N N . ASN A 1 113 ? 3.121 11.795 -4.017 1.00 97.31 113 ASN A N 1
ATOM 884 C CA . ASN A 1 113 ? 3.684 12.295 -5.277 1.00 97.31 113 ASN A CA 1
ATOM 885 C C . ASN A 1 113 ? 3.284 11.407 -6.470 1.00 97.31 113 ASN A C 1
ATOM 887 O O . ASN A 1 113 ? 2.701 10.339 -6.314 1.00 97.31 113 ASN A O 1
ATOM 891 N N . GLY A 1 114 ? 3.605 11.856 -7.689 1.00 97.38 114 GLY A N 1
ATOM 892 C CA . GLY A 1 114 ? 3.511 11.013 -8.881 1.00 97.38 114 GLY A CA 1
ATOM 893 C C . GLY A 1 114 ? 4.465 9.817 -8.809 1.00 97.38 114 GLY A C 1
ATOM 894 O O . GLY A 1 114 ? 5.509 9.868 -8.159 1.00 97.38 114 GLY A O 1
ATOM 895 N N . GLY A 1 115 ? 4.137 8.741 -9.519 1.00 97.25 115 GLY A N 1
ATOM 896 C CA . GLY A 1 115 ? 4.927 7.520 -9.495 1.00 97.25 115 GLY A CA 1
ATOM 897 C C . GLY A 1 115 ? 6.373 7.735 -9.976 1.00 97.25 115 GLY A C 1
ATOM 898 O O . GLY A 1 115 ? 6.613 8.516 -10.908 1.00 97.25 115 GLY A O 1
ATOM 899 N N . PRO A 1 116 ? 7.355 7.020 -9.401 1.00 97.00 116 PRO A N 1
ATOM 900 C CA . PRO A 1 116 ? 8.725 6.938 -9.913 1.00 97.00 116 PRO A CA 1
ATOM 901 C C . PRO A 1 116 ? 8.775 6.065 -11.185 1.00 97.00 116 PRO A C 1
ATOM 903 O O . PRO A 1 116 ? 9.325 4.968 -11.198 1.00 97.00 116 PRO A O 1
ATOM 906 N N . ALA A 1 117 ? 8.105 6.513 -12.247 1.00 95.56 117 ALA A N 1
ATOM 907 C CA . ALA A 1 117 ? 8.002 5.776 -13.502 1.00 95.56 117 ALA A CA 1
ATOM 908 C C . ALA A 1 117 ? 9.311 5.837 -14.315 1.00 95.56 117 ALA A C 1
ATOM 910 O O . ALA A 1 117 ? 10.288 6.466 -13.908 1.00 95.56 117 ALA A O 1
ATOM 911 N N . ALA A 1 118 ? 9.334 5.162 -15.470 1.00 92.81 118 ALA A N 1
ATOM 912 C CA . ALA A 1 118 ? 10.483 5.128 -16.385 1.00 92.81 118 ALA A CA 1
ATOM 913 C C . ALA A 1 118 ? 11.814 4.696 -15.722 1.00 92.81 118 ALA A C 1
ATOM 915 O O . ALA A 1 118 ? 12.886 5.153 -16.107 1.00 92.81 118 ALA A O 1
ATOM 916 N N . GLY A 1 119 ? 11.748 3.819 -14.712 1.00 92.81 119 GLY A N 1
ATOM 917 C CA . GLY A 1 119 ? 12.922 3.282 -14.015 1.00 92.81 119 GLY A CA 1
ATOM 918 C C . GLY A 1 119 ? 13.515 4.196 -12.937 1.00 92.81 119 GLY A C 1
ATOM 919 O O . GLY A 1 119 ? 14.527 3.836 -12.330 1.00 92.81 119 GLY A O 1
ATOM 920 N N . PHE A 1 120 ? 12.909 5.357 -12.661 1.00 95.44 120 PHE A N 1
ATOM 921 C CA . PHE A 1 120 ? 13.382 6.259 -11.611 1.00 95.44 120 PHE A CA 1
ATOM 922 C C . PHE A 1 120 ? 13.424 5.542 -10.250 1.00 95.44 120 PHE A C 1
ATOM 924 O O . PHE A 1 120 ? 12.491 4.832 -9.878 1.00 95.44 120 PHE A O 1
ATOM 931 N N . ASN A 1 121 ? 14.519 5.708 -9.499 1.00 94.56 121 ASN A N 1
ATOM 932 C CA . ASN A 1 121 ? 14.749 5.048 -8.206 1.00 94.56 121 ASN A CA 1
ATOM 933 C C . ASN A 1 121 ? 14.496 3.527 -8.202 1.00 94.56 121 ASN A C 1
ATOM 935 O O . ASN A 1 121 ? 13.982 2.993 -7.219 1.00 94.56 121 ASN A O 1
ATOM 939 N N . LEU A 1 122 ? 14.856 2.818 -9.280 1.00 96.56 122 LEU A N 1
ATOM 940 C CA . LEU A 1 122 ? 14.703 1.357 -9.391 1.00 96.56 122 LEU A CA 1
ATOM 941 C C . LEU A 1 122 ? 13.249 0.884 -9.207 1.00 96.56 122 LEU A C 1
ATOM 943 O O . LEU A 1 122 ? 12.994 -0.190 -8.662 1.00 96.56 122 LEU A O 1
ATOM 947 N N . ASN A 1 123 ? 12.289 1.702 -9.633 1.00 97.19 123 ASN A N 1
ATOM 948 C CA . ASN A 1 123 ? 10.866 1.415 -9.524 1.00 97.19 123 ASN A CA 1
ATOM 949 C C . ASN A 1 123 ? 10.237 1.155 -10.907 1.00 97.19 123 ASN A C 1
ATOM 951 O O . ASN A 1 123 ? 10.844 1.419 -11.944 1.00 97.19 123 ASN A O 1
ATOM 955 N N . ALA A 1 124 ? 9.012 0.626 -10.923 1.00 97.69 124 ALA A N 1
ATOM 956 C CA . ALA A 1 124 ? 8.279 0.260 -12.139 1.00 97.69 124 ALA A CA 1
ATOM 957 C C . ALA A 1 124 ? 6.864 0.871 -12.198 1.00 97.69 124 ALA A C 1
ATOM 959 O O . ALA A 1 124 ? 5.969 0.346 -12.870 1.00 97.69 124 ALA A O 1
ATOM 960 N N . ALA A 1 125 ? 6.660 1.989 -11.495 1.00 97.62 125 ALA A N 1
ATOM 961 C CA . ALA A 1 125 ? 5.416 2.748 -11.521 1.00 97.62 125 ALA A CA 1
ATOM 962 C C . ALA A 1 125 ? 5.061 3.248 -12.935 1.00 97.62 125 ALA A C 1
ATOM 964 O O . ALA A 1 125 ? 5.883 3.266 -13.853 1.00 97.62 125 ALA A O 1
ATOM 965 N N . SER A 1 126 ? 3.816 3.688 -13.112 1.00 97.38 126 SER A N 1
ATOM 966 C CA . SER A 1 126 ? 3.340 4.308 -14.349 1.00 97.38 126 SER A CA 1
ATOM 967 C C . SER A 1 126 ? 2.548 5.558 -14.039 1.00 97.38 126 SER A C 1
ATOM 969 O O . SER A 1 126 ? 1.610 5.498 -13.252 1.00 97.38 126 SER A O 1
ATOM 971 N N . ASN A 1 127 ? 2.877 6.638 -14.744 1.00 97.69 127 ASN A N 1
ATOM 972 C CA . ASN A 1 127 ? 2.087 7.867 -14.757 1.00 97.69 127 ASN A CA 1
ATOM 973 C C . ASN A 1 127 ? 1.355 8.069 -16.085 1.00 97.69 127 ASN A C 1
ATOM 975 O O . ASN A 1 127 ? 0.709 9.094 -16.255 1.00 97.69 127 ASN A O 1
ATOM 979 N N . TRP A 1 128 ? 1.454 7.125 -17.030 1.00 96.94 128 TRP A N 1
ATOM 980 C CA . TRP A 1 128 ? 0.785 7.240 -18.326 1.00 96.94 128 TRP A CA 1
ATOM 981 C C . TRP A 1 128 ? -0.711 7.562 -18.149 1.00 96.94 128 TRP A C 1
ATOM 983 O O . TRP A 1 128 ? -1.364 6.884 -17.352 1.00 96.94 128 TRP A O 1
ATOM 993 N N . PRO A 1 129 ? -1.275 8.548 -18.873 1.00 97.31 129 PRO A N 1
ATOM 994 C CA . PRO A 1 129 ? -0.690 9.319 -19.982 1.00 97.31 129 PRO A CA 1
ATOM 995 C C . PRO A 1 129 ? -0.014 10.642 -19.571 1.00 97.31 129 PRO A C 1
ATOM 997 O O . PRO A 1 129 ? 0.325 11.455 -20.429 1.00 97.31 129 PRO A O 1
ATOM 1000 N N . LEU A 1 130 ? 0.152 10.900 -18.275 1.00 97.69 130 LEU A N 1
ATOM 1001 C CA . LEU A 1 130 ? 0.727 12.142 -17.767 1.00 97.69 130 LEU A CA 1
ATOM 1002 C C . LEU A 1 130 ? 2.235 12.216 -18.043 1.00 97.69 130 LEU A C 1
ATOM 1004 O O . LEU A 1 130 ? 2.951 11.211 -18.038 1.00 97.69 130 LEU A O 1
ATOM 1008 N N . ARG A 1 131 ? 2.721 13.441 -18.264 1.00 97.00 131 ARG A N 1
ATOM 1009 C CA . ARG A 1 131 ? 4.149 13.733 -18.415 1.00 97.00 131 ARG A CA 1
ATOM 1010 C C . ARG A 1 131 ? 4.830 13.725 -17.046 1.00 97.00 131 ARG A C 1
ATOM 1012 O O . ARG A 1 131 ? 4.278 14.232 -16.077 1.00 97.00 131 ARG A O 1
ATOM 1019 N N . GLY A 1 132 ? 6.068 13.242 -17.013 1.00 96.31 132 GLY A N 1
ATOM 1020 C CA . GLY A 1 132 ? 6.930 13.356 -15.842 1.00 96.31 132 GLY A CA 1
ATOM 1021 C C . GLY A 1 132 ? 6.830 12.182 -14.870 1.00 96.31 132 GLY A C 1
ATOM 1022 O O . GLY A 1 132 ? 6.074 11.224 -15.055 1.00 96.31 132 GLY A O 1
ATOM 1023 N N . VAL A 1 133 ? 7.670 12.242 -13.844 1.00 97.25 133 VAL A N 1
ATOM 1024 C CA . VAL A 1 133 ? 7.853 11.205 -12.824 1.00 97.25 133 VAL A CA 1
ATOM 1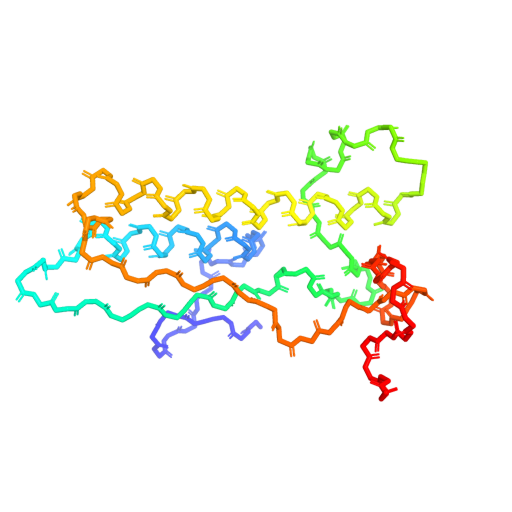025 C C . VAL A 1 133 ? 8.056 11.859 -11.462 1.00 97.25 133 VAL A C 1
ATOM 1027 O O . VAL A 1 133 ? 8.124 13.083 -11.356 1.00 97.25 133 VAL A O 1
ATOM 1030 N N . LYS A 1 134 ? 8.162 11.064 -10.394 1.00 97.44 134 LYS A N 1
ATOM 1031 C CA . LYS A 1 134 ? 8.646 11.569 -9.103 1.00 97.44 134 LYS A CA 1
ATOM 1032 C C . LYS A 1 134 ? 9.861 12.482 -9.326 1.00 97.44 134 LYS A C 1
ATOM 1034 O O . LYS A 1 134 ? 10.800 12.068 -9.997 1.00 97.44 134 LYS A O 1
ATOM 1039 N N . ASN A 1 135 ? 9.844 13.680 -8.735 1.00 96.94 135 ASN A N 1
ATOM 1040 C CA . ASN A 1 135 ? 10.883 14.712 -8.874 1.00 96.94 135 ASN A CA 1
ATOM 1041 C C . ASN A 1 135 ? 10.838 15.569 -10.165 1.00 96.94 135 ASN A C 1
ATOM 1043 O O . ASN A 1 135 ? 11.816 16.251 -10.460 1.00 96.94 135 ASN A O 1
ATOM 1047 N N . THR A 1 136 ? 9.736 15.578 -10.927 1.00 95.75 136 THR A N 1
ATOM 1048 C CA . THR A 1 136 ? 9.525 16.513 -12.059 1.00 95.75 136 THR A CA 1
ATOM 1049 C C . THR A 1 136 ? 8.421 17.543 -11.774 1.00 95.75 136 THR A C 1
ATOM 1051 O O . THR A 1 136 ? 7.524 17.247 -10.985 1.00 95.75 136 THR A O 1
ATOM 1054 N N . LEU A 1 137 ? 8.479 18.716 -12.429 1.00 87.75 137 LEU A N 1
ATOM 1055 C CA . LEU A 1 137 ? 7.472 19.797 -12.379 1.00 87.75 137 LEU A CA 1
ATOM 1056 C C . LEU A 1 137 ? 6.478 19.731 -13.545 1.00 87.75 137 LEU A C 1
ATOM 1058 O O . LEU A 1 137 ? 6.921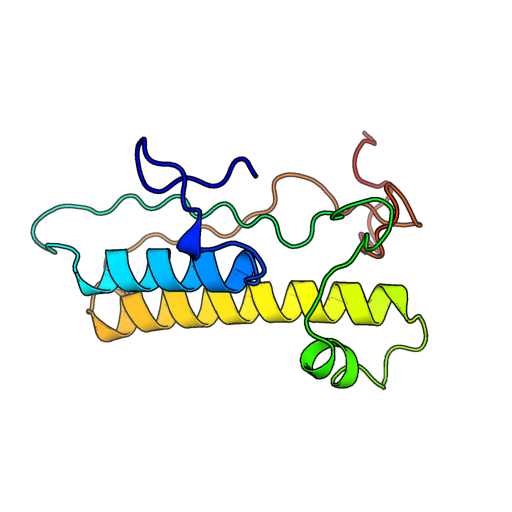 19.376 -14.665 1.00 87.75 137 LEU A O 1
#

pLDDT: mean 96.37, std 4.12, range [58.44, 98.88]